Protein AF-A0A7Z2ZK54-F1 (afdb_monomer_lite)

Structure (mmCIF, N/CA/C/O backbone):
data_AF-A0A7Z2ZK54-F1
#
_entry.id   AF-A0A7Z2ZK54-F1
#
loop_
_atom_site.group_PDB
_atom_site.id
_atom_site.type_symbol
_atom_site.label_atom_id
_atom_site.label_alt_id
_atom_site.label_comp_id
_atom_site.label_asym_id
_atom_site.label_entity_id
_atom_site.label_seq_id
_atom_site.pdbx_PDB_ins_code
_atom_site.Cartn_x
_atom_site.Cartn_y
_atom_site.Cartn_z
_atom_site.occupancy
_atom_site.B_iso_or_equiv
_atom_site.auth_seq_id
_atom_site.auth_comp_id
_atom_site.auth_asym_id
_atom_site.auth_atom_id
_atom_site.pdbx_PDB_model_num
ATOM 1 N N . MET A 1 1 ? 5.053 -4.345 -18.659 1.00 64.62 1 MET A N 1
ATOM 2 C CA . MET A 1 1 ? 4.695 -3.035 -18.076 1.00 64.62 1 MET A CA 1
ATOM 3 C C . MET A 1 1 ? 5.697 -2.783 -16.975 1.00 64.62 1 MET A C 1
ATOM 5 O O . MET A 1 1 ? 5.921 -3.714 -16.216 1.00 64.62 1 MET A O 1
ATOM 9 N N . GLN A 1 2 ? 6.320 -1.608 -16.948 1.00 84.38 2 GLN A N 1
ATOM 10 C CA . GLN A 1 2 ? 7.278 -1.235 -15.901 1.00 84.38 2 GLN A CA 1
ATOM 11 C C . GLN A 1 2 ? 6.549 -1.052 -14.567 1.00 84.38 2 GLN A C 1
ATOM 13 O O . GLN A 1 2 ? 5.414 -0.560 -14.558 1.00 84.38 2 GLN A O 1
ATOM 18 N N . ILE A 1 3 ? 7.163 -1.435 -13.450 1.00 87.25 3 ILE A N 1
ATOM 19 C CA . ILE A 1 3 ? 6.530 -1.348 -12.124 1.00 87.25 3 ILE A CA 1
ATOM 20 C C . ILE A 1 3 ? 6.164 0.079 -11.738 1.00 87.25 3 ILE A C 1
ATOM 22 O O . ILE A 1 3 ? 5.122 0.308 -11.120 1.00 87.25 3 ILE A O 1
ATOM 26 N N . GLU A 1 4 ? 6.939 1.051 -12.200 1.00 87.88 4 GLU A N 1
ATOM 27 C CA . GLU A 1 4 ? 6.680 2.478 -12.044 1.00 87.88 4 GLU A CA 1
ATOM 28 C C . GLU A 1 4 ? 5.320 2.8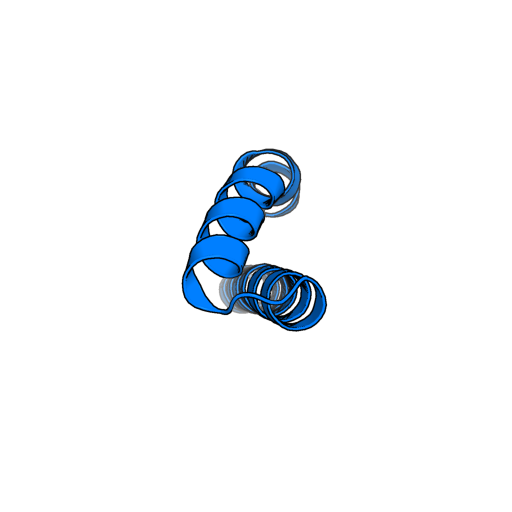88 -12.631 1.00 87.88 4 GLU A C 1
ATOM 30 O O . GLU A 1 4 ? 4.720 3.858 -12.176 1.00 87.88 4 GLU A O 1
ATOM 35 N N . GLN A 1 5 ? 4.798 2.141 -13.610 1.00 91.38 5 GLN A N 1
ATOM 36 C CA . GLN A 1 5 ? 3.470 2.359 -14.194 1.00 91.38 5 GLN A CA 1
ATOM 37 C C . GLN A 1 5 ? 2.365 1.648 -13.402 1.00 91.38 5 GLN A C 1
ATOM 39 O O . GLN A 1 5 ? 1.224 2.110 -13.384 1.00 91.38 5 GLN A O 1
ATOM 44 N N . LEU A 1 6 ? 2.690 0.537 -12.734 1.00 92.19 6 LEU A N 1
ATOM 45 C CA . LEU A 1 6 ? 1.746 -0.224 -11.911 1.00 92.19 6 LEU A CA 1
ATOM 46 C C . LEU A 1 6 ? 1.464 0.483 -10.582 1.00 92.19 6 LEU A C 1
ATOM 48 O O . LEU A 1 6 ? 0.329 0.455 -10.108 1.00 92.19 6 LEU A O 1
ATOM 52 N N . TYR A 1 7 ? 2.463 1.150 -10.000 1.00 93.06 7 TYR A N 1
ATOM 53 C CA . TYR A 1 7 ? 2.316 1.854 -8.725 1.00 93.06 7 TYR A CA 1
ATOM 54 C C . TYR A 1 7 ? 1.171 2.881 -8.718 1.00 93.06 7 TYR A C 1
ATOM 56 O O . TYR A 1 7 ? 0.228 2.703 -7.944 1.00 93.06 7 TYR A O 1
ATOM 64 N N . PRO A 1 8 ? 1.157 3.911 -9.589 1.00 94.88 8 PRO A N 1
ATOM 65 C CA . PRO A 1 8 ? 0.067 4.885 -9.600 1.00 94.88 8 PRO A CA 1
ATOM 66 C C . PRO A 1 8 ? -1.275 4.283 -10.043 1.00 94.88 8 PRO A C 1
ATOM 68 O O . PRO A 1 8 ? -2.314 4.847 -9.719 1.00 94.88 8 PRO A O 1
ATOM 71 N N . MET A 1 9 ? -1.269 3.155 -10.763 1.00 96.50 9 MET A N 1
ATOM 72 C CA . MET A 1 9 ? -2.486 2.495 -11.242 1.00 96.50 9 MET A CA 1
ATOM 73 C C . MET A 1 9 ? -3.200 1.705 -10.141 1.00 96.50 9 MET A C 1
ATOM 75 O O . MET A 1 9 ? -4.423 1.732 -10.078 1.00 96.50 9 MET A O 1
ATOM 79 N N . TYR A 1 10 ? -2.452 1.006 -9.281 1.00 97.12 10 TYR A N 1
ATOM 80 C CA . TYR A 1 10 ? -3.030 0.033 -8.347 1.00 97.12 10 TYR A CA 1
ATOM 81 C C . TYR A 1 10 ? -2.912 0.416 -6.871 1.00 97.12 10 TYR A C 1
ATOM 83 O O . TYR A 1 10 ? -3.636 -0.151 -6.054 1.00 97.12 10 TYR A O 1
ATOM 91 N N . ARG A 1 11 ? -2.048 1.372 -6.495 1.00 96.44 11 ARG A N 1
ATOM 92 C CA . ARG A 1 11 ? -1.813 1.732 -5.083 1.00 96.44 11 ARG A CA 1
ATOM 93 C C . ARG A 1 11 ? -3.104 2.050 -4.328 1.00 96.44 11 ARG A C 1
ATOM 95 O O . ARG A 1 11 ? -3.282 1.576 -3.211 1.00 96.44 11 ARG A O 1
ATOM 102 N N . GLU A 1 12 ? -3.987 2.863 -4.906 1.00 97.88 12 GLU A N 1
ATOM 103 C CA . GLU A 1 12 ? -5.212 3.299 -4.225 1.00 97.88 12 GLU A CA 1
ATOM 104 C C . GLU A 1 12 ? -6.204 2.145 -4.019 1.00 97.88 12 GLU A C 1
ATOM 106 O O . GLU A 1 12 ? -6.762 1.991 -2.930 1.00 97.88 12 GLU A O 1
ATOM 111 N N . ASP A 1 13 ? -6.395 1.308 -5.036 1.00 98.44 13 ASP A N 1
ATOM 112 C CA . ASP A 1 13 ? -7.317 0.175 -4.961 1.00 98.44 13 ASP A CA 1
ATOM 113 C C . ASP A 1 13 ? -6.799 -0.920 -4.023 1.00 98.44 13 ASP A C 1
ATOM 115 O O . ASP A 1 13 ? -7.563 -1.453 -3.213 1.00 98.44 13 ASP A O 1
ATOM 119 N N . LEU A 1 14 ? -5.491 -1.198 -4.058 1.00 98.31 14 LEU A N 1
ATOM 120 C CA . LEU A 1 14 ? -4.843 -2.120 -3.125 1.00 98.31 14 LEU A CA 1
ATOM 121 C C . LEU A 1 14 ? -4.920 -1.604 -1.686 1.00 98.31 14 LEU A C 1
ATOM 123 O O . LEU A 1 14 ? -5.245 -2.376 -0.787 1.00 98.31 14 LEU A O 1
ATOM 127 N N . PHE A 1 15 ? -4.713 -0.303 -1.467 1.00 98.62 15 PHE A N 1
ATOM 128 C CA . PHE A 1 15 ? -4.865 0.305 -0.146 1.00 98.62 15 PHE A CA 1
ATOM 129 C C . PHE A 1 15 ? -6.295 0.159 0.382 1.00 98.62 15 PHE A C 1
ATOM 131 O O . PHE A 1 15 ? -6.492 -0.294 1.508 1.00 98.62 15 PHE A O 1
ATOM 138 N N . LYS A 1 16 ? -7.313 0.487 -0.425 1.00 98.56 16 LYS A N 1
ATOM 139 C CA . LYS A 1 16 ? -8.725 0.338 -0.026 1.00 98.56 16 LYS A CA 1
ATOM 140 C C . LYS A 1 16 ? -9.063 -1.109 0.318 1.00 98.56 16 LYS A C 1
ATOM 142 O O . LYS A 1 16 ? -9.802 -1.354 1.272 1.00 98.56 16 LYS A O 1
ATOM 147 N N . LEU A 1 17 ? -8.552 -2.062 -0.459 1.00 98.56 17 LEU A N 1
ATOM 148 C CA . LEU A 1 17 ? -8.742 -3.484 -0.200 1.00 98.56 17 LEU A CA 1
ATOM 149 C C . LEU A 1 17 ? -8.070 -3.903 1.114 1.00 98.56 17 LEU A C 1
ATOM 151 O O . LEU A 1 17 ? -8.740 -4.474 1.973 1.00 98.56 17 LEU A O 1
ATOM 155 N N . ALA A 1 18 ? -6.791 -3.574 1.294 1.00 98.56 18 ALA A N 1
ATOM 156 C CA . ALA A 1 18 ? -6.029 -3.917 2.490 1.00 98.56 18 ALA A CA 1
ATOM 157 C C . ALA A 1 18 ? -6.638 -3.277 3.746 1.00 98.56 18 ALA A C 1
ATOM 159 O O . ALA A 1 18 ? -6.840 -3.954 4.750 1.00 98.56 18 ALA A O 1
ATOM 160 N N . TYR A 1 19 ? -7.064 -2.015 3.664 1.00 98.56 19 TYR A N 1
ATOM 161 C CA . TYR A 1 19 ? -7.740 -1.328 4.761 1.00 98.56 19 TYR A CA 1
ATOM 162 C C . TYR A 1 19 ? -9.055 -2.012 5.156 1.00 98.56 19 TYR A C 1
ATOM 164 O O . TYR A 1 19 ? -9.335 -2.175 6.342 1.00 98.56 19 TYR A O 1
ATOM 172 N N . ARG A 1 20 ? -9.846 -2.489 4.185 1.00 98.50 20 ARG A N 1
ATOM 173 C CA . ARG A 1 20 ? -11.070 -3.264 4.463 1.00 98.50 20 ARG A CA 1
ATOM 174 C C . ARG A 1 20 ? -10.793 -4.615 5.127 1.00 98.50 20 ARG A C 1
ATOM 176 O O . ARG A 1 20 ? -11.683 -5.129 5.796 1.00 98.50 20 ARG A O 1
ATOM 183 N N . MET A 1 21 ? -9.617 -5.200 4.906 1.00 98.25 21 MET A N 1
ATOM 184 C CA . MET A 1 21 ? -9.242 -6.514 5.435 1.00 98.25 21 MET A CA 1
ATOM 185 C C . MET A 1 21 ? -8.580 -6.433 6.814 1.00 98.25 21 MET A C 1
ATOM 187 O O . MET A 1 21 ? -8.842 -7.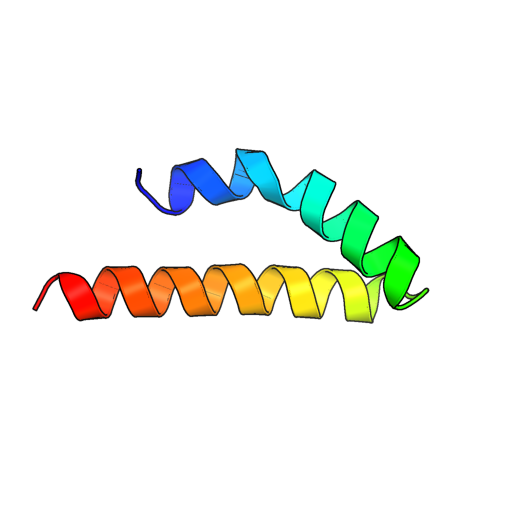286 7.656 1.00 98.25 21 MET A O 1
ATOM 191 N N . LEU A 1 22 ? -7.736 -5.424 7.030 1.00 98.06 22 LEU A N 1
ATOM 192 C CA . LEU A 1 22 ? -6.861 -5.309 8.202 1.00 98.06 22 LEU A CA 1
ATOM 193 C C . LEU A 1 22 ? -7.413 -4.311 9.228 1.00 98.06 22 LEU A C 1
ATOM 195 O O . LEU A 1 22 ? -7.217 -4.458 10.427 1.00 98.06 22 LEU A O 1
ATOM 199 N N . GLY A 1 23 ? -8.190 -3.324 8.774 1.00 97.00 23 GLY A N 1
ATOM 200 C CA . GLY A 1 23 ? -8.890 -2.379 9.644 1.00 97.00 23 GLY A CA 1
ATOM 201 C C . GLY A 1 23 ? -8.027 -1.229 10.162 1.00 97.00 23 GLY A C 1
ATOM 202 O O . GLY A 1 23 ? 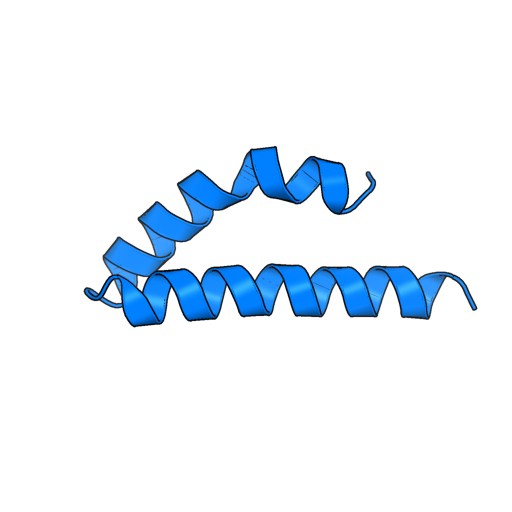-8.564 -0.304 10.775 1.00 97.00 23 GLY A O 1
ATOM 203 N N . THR A 1 24 ? -6.721 -1.225 9.882 1.00 98.31 24 THR A N 1
ATOM 204 C CA . THR A 1 24 ? -5.825 -0.117 10.224 1.00 98.31 24 THR A CA 1
ATOM 205 C C . THR A 1 24 ? -5.133 0.454 8.991 1.00 98.31 24 THR A C 1
ATOM 207 O O . THR A 1 24 ? -4.850 -0.246 8.020 1.00 98.31 24 THR A O 1
ATOM 210 N N . VAL A 1 25 ? -4.874 1.766 9.019 1.00 98.19 25 VAL A N 1
ATOM 211 C CA . VAL A 1 25 ? -4.132 2.452 7.948 1.00 98.19 25 VAL A CA 1
ATOM 212 C C . VAL A 1 25 ? -2.702 1.925 7.878 1.00 98.19 25 VAL A C 1
ATOM 214 O O . VAL A 1 25 ? -2.225 1.646 6.787 1.00 98.19 25 VAL A O 1
ATOM 217 N N . ALA A 1 26 ? -2.057 1.741 9.034 1.00 98.38 26 ALA A N 1
ATOM 218 C CA . ALA A 1 26 ? -0.671 1.293 9.110 1.00 98.38 26 ALA A CA 1
ATOM 219 C C . ALA A 1 26 ? -0.470 -0.072 8.435 1.00 98.38 26 ALA A C 1
ATOM 221 O O . ALA A 1 26 ? 0.391 -0.198 7.574 1.00 98.38 26 ALA A O 1
ATOM 222 N N . GLU A 1 27 ? -1.303 -1.067 8.755 1.00 98.38 27 GLU A N 1
ATOM 223 C CA . GLU A 1 27 ? -1.199 -2.397 8.141 1.00 98.38 27 GLU A CA 1
ATOM 224 C C . GLU A 1 27 ? -1.559 -2.371 6.648 1.00 98.38 27 GLU A C 1
ATOM 226 O O . GLU A 1 27 ? -0.986 -3.111 5.852 1.00 98.38 27 GLU A O 1
ATOM 231 N N . ALA A 1 28 ? -2.488 -1.500 6.242 1.00 98.56 28 ALA A N 1
ATOM 232 C CA . ALA A 1 28 ? -2.838 -1.343 4.835 1.00 98.56 28 ALA A CA 1
ATOM 233 C C . ALA A 1 28 ? -1.694 -0.734 4.011 1.00 98.56 28 ALA A C 1
ATOM 235 O O . ALA A 1 28 ? -1.452 -1.175 2.889 1.00 98.56 28 ALA A O 1
ATOM 236 N N . GLU A 1 29 ? -0.994 0.268 4.543 1.00 98.25 29 GLU A N 1
ATOM 237 C CA . GLU A 1 29 ? 0.173 0.857 3.879 1.00 98.25 29 GLU A CA 1
ATOM 238 C C . GLU A 1 29 ? 1.343 -0.127 3.809 1.00 98.25 29 GLU A C 1
ATOM 240 O O . GLU A 1 29 ? 1.966 -0.230 2.753 1.00 98.25 29 GLU A O 1
ATOM 245 N N . ASP A 1 30 ? 1.588 -0.878 4.885 1.00 98.44 30 ASP A N 1
ATOM 246 C CA . ASP A 1 30 ? 2.671 -1.863 4.976 1.00 98.44 30 ASP A CA 1
ATOM 247 C C . ASP A 1 30 ? 2.522 -2.965 3.914 1.00 98.44 30 ASP A C 1
ATOM 249 O O . ASP A 1 30 ? 3.411 -3.178 3.092 1.00 98.44 30 ASP A O 1
ATOM 253 N N . VAL A 1 31 ? 1.331 -3.565 3.805 1.00 98.19 31 VAL A N 1
ATOM 254 C CA . VAL A 1 31 ? 1.060 -4.601 2.795 1.00 98.19 31 VAL A CA 1
ATOM 255 C C . VAL A 1 31 ? 1.181 -4.064 1.367 1.00 98.19 31 VAL A C 1
ATOM 257 O O . VAL A 1 31 ? 1.719 -4.741 0.490 1.00 98.19 31 VAL A O 1
ATOM 260 N N . VAL A 1 32 ? 0.686 -2.850 1.097 1.00 98.00 32 VAL A N 1
ATOM 261 C CA . VAL A 1 32 ? 0.819 -2.240 -0.236 1.00 98.00 32 VAL A CA 1
ATOM 262 C C . VAL A 1 32 ? 2.293 -2.012 -0.571 1.00 98.00 32 VAL A C 1
ATOM 264 O O . VAL A 1 32 ? 2.706 -2.281 -1.700 1.00 98.00 32 VAL A O 1
ATOM 267 N N . GLN A 1 33 ? 3.089 -1.555 0.394 1.00 97.00 33 GLN A N 1
ATOM 268 C CA . G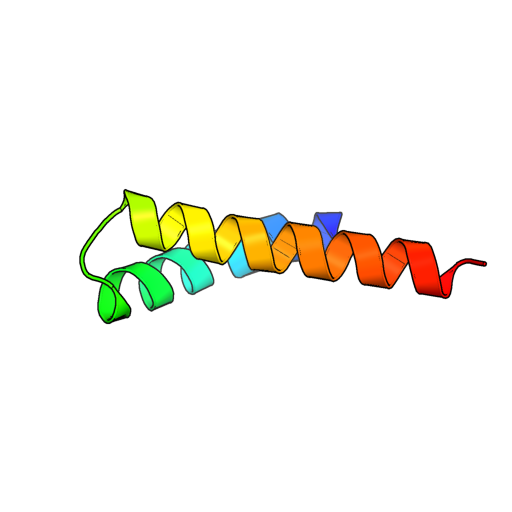LN A 1 33 ? 4.521 -1.351 0.220 1.00 97.00 33 GLN A CA 1
ATOM 269 C C . GLN A 1 33 ? 5.247 -2.672 -0.072 1.00 97.00 33 GLN A C 1
ATOM 271 O O . GLN A 1 33 ? 6.005 -2.739 -1.043 1.00 97.00 33 GLN A O 1
ATOM 276 N N . ASP A 1 34 ? 4.963 -3.729 0.689 1.00 97.88 34 ASP A N 1
ATOM 277 C CA . ASP A 1 34 ? 5.557 -5.058 0.506 1.00 97.88 34 ASP A CA 1
ATOM 278 C C . ASP A 1 34 ? 5.281 -5.638 -0.883 1.00 97.88 34 ASP A C 1
ATOM 280 O O . ASP A 1 34 ? 6.179 -6.204 -1.514 1.00 97.88 34 ASP A O 1
ATOM 284 N N . ILE A 1 35 ? 4.064 -5.454 -1.408 1.00 96.62 35 ILE A N 1
ATOM 285 C CA . ILE A 1 35 ? 3.703 -5.894 -2.762 1.00 96.62 35 ILE A CA 1
ATOM 286 C C . ILE A 1 35 ? 4.613 -5.228 -3.797 1.00 96.62 35 ILE A C 1
ATOM 288 O O . ILE A 1 35 ? 5.186 -5.915 -4.642 1.00 96.62 35 ILE A O 1
ATOM 292 N N . PHE A 1 36 ? 4.776 -3.906 -3.742 1.00 95.75 36 PHE A N 1
ATOM 293 C CA . PHE A 1 36 ? 5.573 -3.192 -4.741 1.00 95.75 36 PHE A CA 1
ATOM 294 C C . PHE A 1 36 ? 7.075 -3.435 -4.594 1.00 95.75 36 PHE A C 1
ATOM 296 O O . PHE A 1 36 ? 7.753 -3.556 -5.612 1.00 95.75 36 PHE A O 1
ATOM 303 N N . VAL A 1 37 ? 7.590 -3.587 -3.371 1.00 95.25 37 VAL A N 1
ATOM 304 C CA . VAL A 1 37 ? 8.980 -4.017 -3.141 1.00 95.25 37 VAL A CA 1
ATOM 305 C C . VAL A 1 37 ? 9.214 -5.409 -3.729 1.00 95.25 37 VAL A C 1
ATOM 307 O O . VAL A 1 37 ? 10.186 -5.606 -4.457 1.00 95.25 37 VAL A O 1
ATOM 310 N N . THR A 1 38 ? 8.303 -6.353 -3.479 1.00 95.31 38 THR A N 1
ATOM 311 C CA . THR A 1 38 ? 8.387 -7.722 -4.010 1.00 95.31 38 THR A CA 1
ATOM 312 C C . THR A 1 38 ? 8.364 -7.727 -5.533 1.00 95.31 38 THR A C 1
ATOM 314 O O . THR A 1 38 ? 9.203 -8.361 -6.168 1.00 95.31 38 THR A O 1
ATOM 317 N N . LEU A 1 39 ? 7.428 -6.992 -6.138 1.00 93.44 39 LEU A N 1
ATOM 318 C CA . LEU A 1 39 ? 7.356 -6.864 -7.589 1.00 93.44 39 LEU A CA 1
ATOM 319 C C . LEU A 1 39 ? 8.670 -6.289 -8.138 1.00 93.44 39 LEU A C 1
ATOM 321 O O . LEU A 1 39 ? 9.202 -6.821 -9.109 1.00 93.44 39 LEU A O 1
ATOM 325 N N . HIS A 1 40 ? 9.215 -5.246 -7.506 1.00 91.31 40 HIS A N 1
ATOM 326 C CA . HIS A 1 40 ? 10.436 -4.584 -7.964 1.00 91.31 40 HIS A CA 1
ATOM 327 C C . HIS A 1 40 ? 11.646 -5.518 -7.930 1.00 91.31 40 HIS A C 1
ATOM 329 O O . HIS A 1 40 ? 12.420 -5.574 -8.882 1.00 91.31 40 HIS A O 1
ATOM 335 N N . GLN A 1 41 ? 11.771 -6.320 -6.872 1.00 91.50 41 GLN A N 1
ATOM 336 C CA . GLN A 1 41 ? 12.801 -7.355 -6.772 1.00 91.50 41 GLN A CA 1
ATOM 337 C C . GLN A 1 41 ? 12.662 -8.417 -7.870 1.00 91.50 41 GLN A C 1
ATOM 339 O O . GLN A 1 41 ? 13.664 -8.817 -8.461 1.00 91.50 41 GLN A O 1
ATOM 344 N N . LEU A 1 42 ? 11.434 -8.846 -8.182 1.00 89.94 42 LEU A N 1
ATOM 345 C CA . LEU A 1 42 ? 11.177 -9.804 -9.261 1.00 89.94 42 LEU A CA 1
ATOM 346 C C . LEU A 1 42 ? 11.534 -9.236 -10.640 1.00 89.94 42 LEU A C 1
ATOM 348 O O . LEU A 1 42 ? 12.080 -9.965 -11.465 1.00 89.94 42 LEU A O 1
ATOM 352 N N . GLU A 1 43 ? 11.254 -7.955 -10.889 1.00 86.38 43 GLU A N 1
ATOM 353 C CA . GLU A 1 43 ? 11.633 -7.282 -12.137 1.00 86.38 43 GLU A CA 1
ATOM 354 C C . GLU A 1 43 ? 13.157 -7.213 -12.296 1.00 86.38 43 GLU A C 1
ATOM 356 O O . GLU A 1 43 ? 13.667 -7.540 -13.367 1.00 86.38 43 GLU A O 1
ATOM 361 N N . TYR A 1 44 ? 13.895 -6.887 -11.228 1.00 80.50 44 TYR A N 1
ATOM 362 C CA . TYR A 1 44 ? 15.360 -6.897 -11.263 1.00 80.50 44 TYR A CA 1
ATOM 363 C C . TYR A 1 44 ? 15.949 -8.294 -11.462 1.00 80.50 44 TYR A C 1
ATOM 365 O O . TYR A 1 44 ? 16.879 -8.446 -12.245 1.00 80.50 44 TYR A O 1
ATOM 373 N N . HIS A 1 45 ? 15.416 -9.322 -10.798 1.00 76.44 45 HIS A N 1
ATOM 374 C CA . HIS A 1 45 ? 15.928 -10.692 -10.931 1.00 76.44 45 HIS A CA 1
ATOM 375 C C . HIS A 1 45 ? 15.621 -11.347 -12.285 1.00 76.44 45 HIS A C 1
ATOM 377 O O . HIS A 1 45 ? 16.268 -12.323 -12.644 1.00 76.44 45 HIS A O 1
ATOM 383 N N . HIS A 1 46 ? 14.658 -10.829 -13.050 1.00 61.66 46 HIS A N 1
ATOM 384 C CA . HIS A 1 46 ? 14.386 -11.276 -14.421 1.00 61.66 46 HIS A CA 1
ATOM 385 C C . HIS A 1 46 ? 15.269 -10.593 -15.486 1.00 61.66 46 HIS A C 1
ATOM 387 O O . HIS A 1 46 ? 15.169 -10.952 -16.661 1.00 61.66 46 HIS A O 1
ATOM 393 N N . GLY A 1 47 ? 16.077 -9.597 -15.103 1.00 58.75 47 GLY A N 1
ATOM 394 C CA . G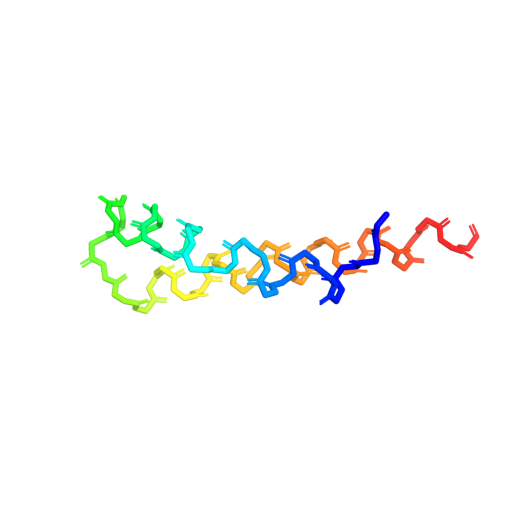LY A 1 47 ? 16.964 -8.840 -15.993 1.00 58.75 47 GLY A CA 1
ATOM 395 C C . GLY A 1 47 ? 18.427 -9.306 -16.029 1.00 58.75 47 GLY A C 1
ATOM 396 O O . GLY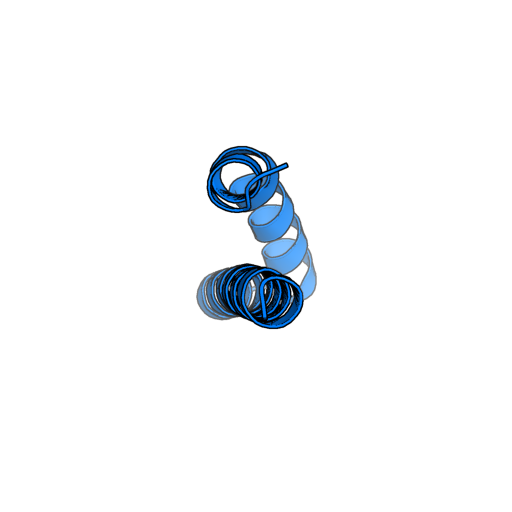 A 1 47 ? 19.193 -8.715 -16.792 1.00 58.75 47 GLY A O 1
ATOM 397 N N . ASP A 1 48 ? 18.792 -10.321 -15.235 1.00 50.16 48 ASP A N 1
ATOM 398 C CA . ASP A 1 48 ? 20.116 -10.976 -15.195 1.00 50.16 48 ASP A CA 1
ATOM 399 C C . ASP A 1 48 ? 20.176 -12.258 -16.052 1.00 50.16 48 ASP A C 1
ATOM 401 O O . ASP A 1 48 ? 19.172 -13.013 -16.093 1.00 50.16 48 ASP A O 1
#

Organism: NCBI:txid2728023

Radius of gyration: 11.89 Å; chains: 1; bounding box: 31×16×28 Å

Foldseek 3Di:
DDLVVVCVVCLVVQLVVQCVVVVDSVRSNVVSVVVSVVVVVVVVVVVD

Sequence (48 aa):
MQIEQLYPMYREDLFKLAYRMLGTVAEAEDVVQDIFVTLHQLEYHHGD

pLDDT: mean 91.82, std 11.24, range [50.16, 98.62]

Secondary structure (DSSP, 8-state):
--HHHHHHHHHHHHHHHHHHHH-SHHHHHHHHHHHHHHHHHHHHHT--

InterPro domains:
  IPR007627 RNA polymerase sigma-70 region 2 [PF04542] (6-41)
  IPR013325 RNA polymerase sigma factor, region 2 [SSF88946] (3-41)